Protein AF-A0A3D2NFH8-F1 (afdb_monomer)

Radius of gyration: 16.62 Å; Cα contacts (8 Å, |Δi|>4): 207; chains: 1; bounding box: 31×40×46 Å

Mean predicted aligned error: 6.27 Å

pLDDT: mean 88.48, std 12.0, range [37.88, 98.0]

Secondary structure (DSSP, 8-state):
-HHHHHHTTT---HHHHHHHHHHHHHHHHHHH-GGG--HHHHHHHHHHHHTT-EEEEE--STTTT--HHHHHHHHHHHHHHTTT---SEEEEEE--SSSEEEEEEEEEEGGG-TTSPEEEEEEEEEEPTT-TT-

Structure (mmCIF, N/CA/C/O backbone):
data_AF-A0A3D2NFH8-F1
#
_entry.id   AF-A0A3D2NFH8-F1
#
loop_
_atom_site.group_PDB
_atom_site.id
_atom_site.type_symbol
_atom_site.label_atom_id
_atom_site.label_alt_id
_atom_site.label_comp_id
_atom_site.label_asym_id
_atom_site.label_entity_id
_atom_site.label_seq_id
_atom_site.pdbx_PDB_ins_code
_atom_site.Cartn_x
_atom_site.Cartn_y
_atom_site.Cartn_z
_atom_site.occupancy
_atom_site.B_iso_or_equiv
_atom_site.auth_seq_id
_atom_site.auth_comp_id
_atom_site.auth_asym_id
_atom_site.auth_atom_id
_atom_site.pdbx_PDB_model_num
ATOM 1 N N . VAL A 1 1 ? -6.042 17.787 10.709 1.00 57.75 1 VAL A N 1
ATOM 2 C CA . VAL A 1 1 ? -5.844 16.724 11.723 1.00 57.75 1 VAL A CA 1
ATOM 3 C C . VAL A 1 1 ? -4.914 17.178 12.837 1.00 57.75 1 VAL A C 1
ATOM 5 O O . VAL A 1 1 ? -5.422 17.390 13.921 1.00 57.75 1 VAL A O 1
ATOM 8 N N . LEU A 1 2 ? -3.628 17.452 12.577 1.00 60.59 2 LEU A N 1
ATOM 9 C CA . LEU A 1 2 ? -2.696 17.982 13.594 1.00 60.59 2 LEU A CA 1
ATOM 10 C C . LEU A 1 2 ? -3.224 19.232 14.320 1.00 60.59 2 LEU A C 1
ATOM 12 O O . LEU A 1 2 ? -3.188 19.284 15.541 1.00 60.59 2 LEU A O 1
ATOM 16 N N . ILE A 1 3 ? -3.806 20.182 13.579 1.00 61.53 3 ILE A N 1
ATOM 17 C CA . ILE A 1 3 ? -4.446 21.380 14.153 1.00 61.53 3 ILE A CA 1
ATOM 18 C C . ILE A 1 3 ? -5.576 21.000 15.126 1.00 61.53 3 ILE A C 1
ATOM 20 O O . ILE A 1 3 ? -5.611 21.500 16.239 1.00 61.53 3 ILE A O 1
ATOM 24 N N . ARG A 1 4 ? -6.429 20.034 14.763 1.00 58.56 4 ARG A N 1
ATOM 25 C CA . ARG A 1 4 ? -7.553 19.574 15.594 1.00 58.56 4 ARG A CA 1
ATOM 26 C C . ARG A 1 4 ? -7.088 18.817 16.844 1.00 58.56 4 ARG A C 1
ATOM 28 O O . ARG A 1 4 ? -7.676 18.979 17.906 1.00 58.56 4 ARG A O 1
ATOM 35 N N . THR A 1 5 ? -6.031 18.009 16.738 1.00 59.06 5 THR A N 1
ATOM 36 C CA . THR A 1 5 ? -5.416 17.315 17.884 1.00 59.06 5 THR A CA 1
ATOM 37 C C . THR A 1 5 ? -4.843 18.310 18.891 1.00 59.06 5 THR A C 1
ATOM 39 O O . THR A 1 5 ? -5.007 18.116 20.090 1.00 59.06 5 THR A O 1
ATOM 42 N N . ILE A 1 6 ? -4.220 19.389 18.407 1.00 61.66 6 ILE A N 1
ATOM 43 C CA . ILE A 1 6 ? -3.689 20.473 19.244 1.00 61.66 6 ILE A CA 1
ATOM 44 C C . ILE A 1 6 ? -4.836 21.288 19.867 1.00 61.66 6 ILE A C 1
ATOM 46 O O . ILE A 1 6 ? -4.796 21.585 21.054 1.00 61.66 6 ILE A O 1
ATOM 50 N N . GLU A 1 7 ? -5.886 21.602 19.102 1.00 63.50 7 GLU A N 1
ATOM 51 C CA . GLU A 1 7 ? -7.063 22.351 19.578 1.00 63.50 7 GLU A CA 1
ATOM 52 C C . GLU A 1 7 ? -7.899 21.598 20.625 1.00 63.50 7 GLU A C 1
ATOM 54 O O . GLU A 1 7 ? -8.566 22.227 21.442 1.00 63.50 7 GLU A O 1
ATOM 59 N N . THR A 1 8 ? -7.885 20.263 20.601 1.00 67.75 8 THR A N 1
ATOM 60 C CA . THR A 1 8 ? -8.644 19.406 21.533 1.00 67.75 8 THR A CA 1
ATOM 61 C C . THR A 1 8 ? -7.806 18.879 22.695 1.00 67.75 8 THR A C 1
ATOM 63 O O . THR A 1 8 ? -8.312 18.087 23.488 1.00 67.75 8 THR A O 1
ATOM 66 N N . ASP A 1 9 ? -6.530 19.269 22.791 1.00 65.56 9 ASP A N 1
ATOM 67 C CA . ASP A 1 9 ? -5.570 18.721 23.761 1.00 65.56 9 ASP A CA 1
ATOM 68 C C . ASP A 1 9 ? -5.541 17.172 23.744 1.00 65.56 9 ASP A C 1
ATOM 70 O O . ASP A 1 9 ? -5.457 16.491 24.765 1.00 65.56 9 ASP A O 1
ATOM 74 N N . GLY A 1 10 ? -5.697 16.587 22.549 1.00 64.38 10 GLY A N 1
ATOM 75 C CA . GLY A 1 10 ? -5.747 15.137 22.335 1.00 64.38 10 GLY A CA 1
ATOM 76 C C . GLY A 1 10 ? -7.105 14.458 22.577 1.00 64.38 10 GLY A C 1
ATOM 77 O O . GLY A 1 10 ? -7.225 13.253 22.332 1.00 64.38 10 GLY A O 1
ATOM 78 N N . LEU A 1 11 ? -8.151 15.185 22.985 1.00 74.00 11 LEU A N 1
ATOM 79 C CA . LEU A 1 11 ? -9.512 14.655 23.166 1.00 74.00 11 LEU A CA 1
ATOM 80 C C . LEU A 1 11 ? -10.289 14.594 21.842 1.00 74.00 11 LEU A C 1
ATOM 82 O O . LEU A 1 11 ? -11.313 15.248 21.660 1.00 74.00 11 LEU A O 1
ATOM 86 N N . LEU A 1 12 ? -9.806 13.780 20.907 1.00 79.31 12 LEU A N 1
ATOM 87 C CA . LEU A 1 12 ? -10.515 13.508 19.657 1.00 79.31 12 LEU A CA 1
ATOM 88 C C . LEU A 1 12 ? -11.712 12.576 19.903 1.00 79.31 12 LEU A C 1
ATOM 90 O O . LEU A 1 12 ? -11.605 11.602 20.650 1.00 79.31 12 LEU A O 1
ATOM 94 N N . SER A 1 13 ? -12.842 12.822 19.243 1.00 86.56 13 SER A N 1
ATOM 95 C CA . SER A 1 13 ? -13.921 11.828 19.129 1.00 86.56 13 SER A CA 1
ATOM 96 C C . SER A 1 13 ? -13.456 10.591 18.345 1.00 86.56 13 SER A C 1
ATOM 98 O O . SER A 1 13 ? -12.448 10.636 17.643 1.00 86.56 13 SER A O 1
ATOM 100 N N . GLU A 1 14 ? -14.177 9.470 18.423 1.00 85.94 14 GLU A N 1
ATOM 101 C CA . GLU A 1 14 ? -13.843 8.267 17.637 1.00 85.94 14 GLU A CA 1
ATOM 102 C C . GLU A 1 14 ? -13.808 8.551 16.131 1.00 85.94 14 GLU A C 1
ATOM 104 O O . GLU A 1 14 ? -12.854 8.173 15.454 1.00 85.94 14 GLU A O 1
ATOM 109 N N . THR A 1 15 ? -14.775 9.322 15.628 1.00 87.19 15 THR A N 1
ATOM 110 C CA . THR A 1 15 ? -14.793 9.790 14.239 1.00 87.19 15 THR A CA 1
ATOM 111 C C . THR A 1 15 ? -13.551 10.611 13.904 1.00 87.19 15 THR A C 1
ATOM 113 O O . THR A 1 15 ? -12.931 10.398 12.866 1.00 87.19 15 THR A O 1
ATOM 116 N N . GLU A 1 16 ? -13.148 11.541 14.771 1.00 86.12 16 GLU A N 1
ATOM 117 C CA . GLU A 1 16 ? -11.953 12.358 14.537 1.00 86.12 16 GLU A CA 1
ATOM 118 C C . GLU A 1 16 ? -10.660 11.543 14.624 1.00 86.12 16 GLU A C 1
ATOM 120 O O . GLU A 1 16 ? -9.733 11.822 13.865 1.00 86.12 16 GLU A O 1
ATOM 125 N N . ARG A 1 17 ? -10.592 10.520 15.487 1.00 85.75 17 ARG A N 1
ATOM 126 C CA . ARG A 1 17 ? -9.463 9.577 15.530 1.00 85.75 17 ARG A CA 1
ATOM 127 C C . ARG A 1 17 ? -9.361 8.774 14.241 1.00 85.75 17 ARG A C 1
ATOM 129 O O . ARG A 1 17 ? -8.260 8.622 13.722 1.00 85.75 17 ARG A O 1
ATOM 136 N N . GLU A 1 18 ? -10.485 8.314 13.704 1.00 87.94 18 GLU A N 1
ATOM 137 C CA . GLU A 1 18 ? -10.501 7.583 12.438 1.00 87.94 18 GLU A CA 1
ATOM 138 C C . GLU A 1 18 ? -10.057 8.477 11.275 1.00 87.94 18 GLU A C 1
ATOM 140 O O . GLU A 1 18 ? -9.144 8.131 10.527 1.00 87.94 18 GLU A O 1
ATOM 145 N N . GLN A 1 19 ? -10.605 9.692 11.173 1.00 88.88 19 GLN A N 1
ATOM 146 C CA . GLN A 1 19 ? -10.154 10.660 10.167 1.00 88.88 19 GLN A CA 1
ATOM 147 C C . GLN A 1 19 ? -8.668 11.006 10.329 1.00 88.88 19 GLN A C 1
ATOM 149 O O . GLN A 1 19 ? -7.953 11.166 9.337 1.00 88.88 19 GLN A O 1
ATOM 154 N N . ALA A 1 20 ? -8.185 11.098 11.571 1.00 88.44 20 ALA A N 1
ATOM 155 C CA . ALA A 1 20 ? -6.779 11.334 11.854 1.00 88.44 20 ALA A CA 1
ATOM 156 C C . ALA A 1 20 ? -5.891 10.185 11.370 1.00 88.44 20 ALA A C 1
ATOM 158 O O . ALA A 1 20 ? -4.890 10.437 10.699 1.00 88.44 20 ALA A O 1
ATOM 159 N N . ARG A 1 21 ? -6.283 8.942 11.659 1.00 88.50 21 ARG A N 1
ATOM 160 C CA . ARG A 1 21 ? -5.584 7.724 11.242 1.00 88.50 21 ARG A CA 1
ATOM 161 C C . ARG A 1 21 ? -5.527 7.599 9.720 1.00 88.50 21 ARG A C 1
ATOM 163 O O . ARG A 1 21 ? -4.466 7.300 9.177 1.00 88.50 21 ARG A O 1
ATOM 170 N N . LEU A 1 22 ? -6.637 7.855 9.025 1.00 92.62 22 LEU A N 1
ATOM 171 C CA . LEU A 1 22 ? -6.680 7.824 7.560 1.00 92.62 22 LEU A CA 1
ATOM 172 C C . LEU A 1 22 ? -5.749 8.880 6.953 1.00 92.62 22 LEU A C 1
ATOM 174 O O . LEU A 1 22 ? -4.959 8.556 6.069 1.00 92.62 22 LEU A O 1
ATOM 178 N N . ALA A 1 23 ? -5.793 10.114 7.463 1.00 91.88 23 ALA A N 1
ATOM 179 C CA . ALA A 1 23 ? -4.931 11.194 6.989 1.00 91.88 23 ALA A CA 1
ATOM 180 C C . ALA A 1 23 ? -3.441 10.927 7.263 1.00 91.88 23 ALA A C 1
ATOM 182 O O . ALA A 1 23 ? -2.596 11.210 6.415 1.00 91.88 23 ALA A O 1
ATOM 183 N N . GLU A 1 24 ? -3.110 10.376 8.433 1.00 92.69 24 GLU A N 1
ATOM 184 C CA . GLU A 1 24 ? -1.745 9.966 8.759 1.00 92.69 24 GLU A CA 1
ATOM 185 C C . GLU A 1 24 ? -1.259 8.858 7.819 1.00 92.69 24 GLU A C 1
ATOM 187 O O . GLU A 1 24 ? -0.139 8.933 7.318 1.00 92.69 24 GLU A O 1
ATOM 192 N N . GLY A 1 25 ? -2.099 7.851 7.558 1.00 92.44 25 GLY A N 1
ATOM 193 C CA . GLY A 1 25 ? -1.797 6.771 6.622 1.00 92.44 25 GLY A CA 1
ATOM 194 C C . GLY A 1 25 ? -1.441 7.308 5.239 1.00 92.44 25 GLY A C 1
ATOM 195 O O . GLY A 1 25 ? -0.365 7.004 4.734 1.00 92.44 25 GLY A O 1
ATOM 196 N N . THR A 1 26 ? -2.286 8.182 4.683 1.00 93.38 26 THR A N 1
ATOM 197 C CA . THR A 1 26 ? -2.011 8.852 3.404 1.00 93.38 26 THR A CA 1
ATOM 198 C C . THR A 1 26 ? -0.689 9.620 3.440 1.00 93.38 26 THR A C 1
ATOM 200 O O . THR A 1 26 ? 0.127 9.470 2.538 1.00 93.38 26 THR A O 1
ATOM 203 N N . LEU A 1 27 ? -0.427 10.406 4.492 1.00 94.56 27 LEU A N 1
ATOM 204 C CA . LEU A 1 27 ? 0.824 11.163 4.610 1.00 94.56 27 LEU A CA 1
ATOM 205 C C . LEU A 1 27 ? 2.056 10.248 4.653 1.00 94.56 27 LEU A C 1
ATOM 207 O O . LEU A 1 27 ? 3.076 10.556 4.040 1.00 94.56 27 LEU A O 1
ATOM 211 N N . ARG A 1 28 ? 1.983 9.130 5.383 1.00 94.50 28 ARG A N 1
ATOM 212 C CA . ARG A 1 28 ? 3.084 8.162 5.460 1.00 94.50 28 ARG A CA 1
ATOM 213 C C . ARG A 1 28 ? 3.378 7.544 4.099 1.00 94.50 28 ARG A C 1
ATOM 215 O O . ARG A 1 28 ? 4.553 7.390 3.783 1.00 94.50 28 ARG A O 1
ATOM 222 N N . ASP A 1 29 ? 2.352 7.234 3.314 1.00 95.31 29 ASP A N 1
ATOM 223 C CA . ASP A 1 29 ? 2.534 6.684 1.971 1.00 95.31 29 ASP A CA 1
ATOM 224 C C . ASP A 1 29 ? 3.240 7.694 1.058 1.00 95.31 29 ASP A C 1
ATOM 226 O O . ASP A 1 29 ? 4.230 7.344 0.419 1.00 95.31 29 ASP A O 1
ATOM 230 N N . GLU A 1 30 ? 2.801 8.959 1.054 1.00 94.50 30 GLU A N 1
ATOM 231 C CA . GLU A 1 30 ? 3.430 10.026 0.253 1.00 94.50 30 GLU A CA 1
ATOM 232 C C . GLU A 1 30 ? 4.904 10.239 0.619 1.00 94.50 30 GLU A C 1
ATOM 234 O O . GLU A 1 30 ? 5.734 10.518 -0.243 1.00 94.50 30 GLU A O 1
ATOM 239 N N . LEU A 1 31 ? 5.247 10.095 1.901 1.00 93.56 31 LEU A N 1
ATOM 240 C CA . LEU A 1 31 ? 6.624 10.239 2.369 1.00 93.56 31 LEU A CA 1
ATOM 241 C C . LEU A 1 31 ? 7.495 9.017 2.059 1.00 93.56 31 LEU A C 1
ATOM 243 O O . LEU A 1 31 ? 8.703 9.170 1.893 1.00 93.56 31 LEU A O 1
ATOM 247 N N . ARG A 1 32 ? 6.916 7.810 2.054 1.00 92.94 32 ARG A N 1
ATOM 248 C CA . ARG A 1 32 ? 7.674 6.548 2.016 1.00 92.94 32 ARG A CA 1
ATOM 249 C C . ARG A 1 32 ? 7.670 5.836 0.677 1.00 92.94 32 ARG A C 1
ATOM 251 O O . ARG A 1 32 ? 8.526 4.984 0.485 1.00 92.94 32 ARG A O 1
ATOM 258 N N . GLY A 1 33 ? 6.730 6.133 -0.213 1.00 92.81 33 GLY A N 1
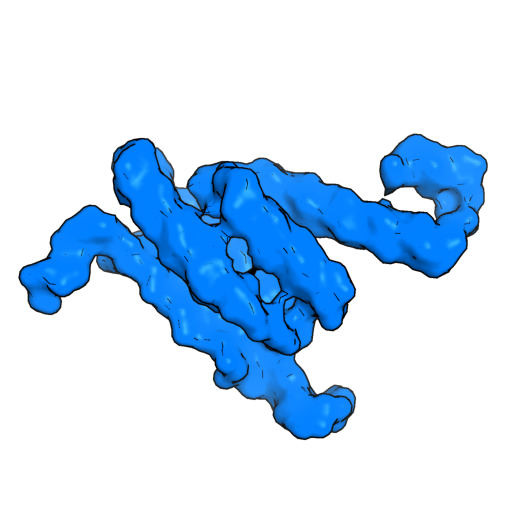ATOM 259 C CA . GLY A 1 33 ? 6.675 5.508 -1.531 1.00 92.81 33 GLY A CA 1
ATOM 260 C C . GLY A 1 33 ? 5.986 6.353 -2.592 1.00 92.81 33 GLY A C 1
ATOM 261 O O . GLY A 1 33 ? 5.121 5.829 -3.289 1.00 92.81 33 GLY A O 1
ATOM 262 N N . PRO A 1 34 ? 6.365 7.633 -2.771 1.00 93.25 34 PRO A N 1
ATOM 263 C CA . PRO A 1 34 ? 5.696 8.535 -3.709 1.00 93.25 34 PRO A CA 1
ATOM 264 C C . PRO A 1 34 ? 5.687 8.008 -5.151 1.00 93.25 34 PRO A C 1
ATOM 266 O O . PRO A 1 34 ? 4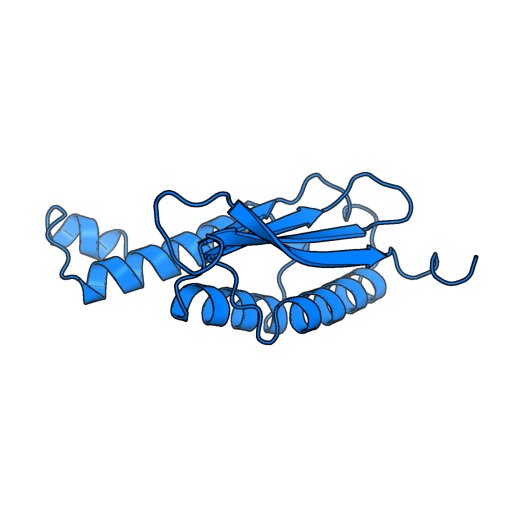.741 8.264 -5.895 1.00 93.25 34 PRO A O 1
ATOM 269 N N . ARG A 1 35 ? 6.699 7.226 -5.559 1.00 93.44 35 ARG A N 1
ATOM 270 C CA . ARG A 1 35 ? 6.768 6.639 -6.908 1.00 93.44 35 ARG A CA 1
ATOM 271 C C . ARG A 1 35 ? 5.660 5.614 -7.168 1.00 93.44 35 ARG A C 1
ATOM 273 O O . ARG A 1 35 ? 5.247 5.473 -8.317 1.00 93.44 35 ARG A O 1
ATOM 280 N N . LEU A 1 36 ? 5.132 4.963 -6.132 1.00 95.1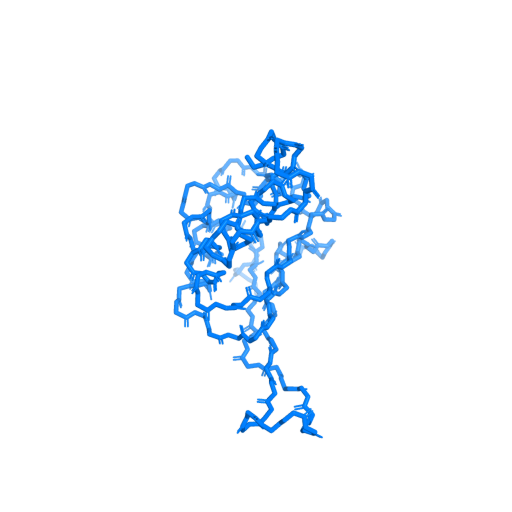2 36 LEU A N 1
ATOM 281 C CA . LEU A 1 36 ? 4.026 4.006 -6.230 1.00 95.12 36 LEU A CA 1
ATOM 282 C C . LEU A 1 36 ? 2.645 4.672 -6.304 1.00 95.12 36 LEU A C 1
ATOM 284 O O . LEU A 1 36 ? 1.656 3.980 -6.529 1.00 95.12 36 LEU A O 1
ATOM 288 N N . LEU A 1 37 ? 2.550 5.990 -6.101 1.00 95.88 37 LEU A N 1
ATOM 289 C CA . LEU A 1 37 ? 1.271 6.660 -5.880 1.00 95.88 37 LEU A CA 1
ATOM 290 C C . LEU A 1 37 ? 0.812 7.473 -7.092 1.00 95.88 37 LEU A C 1
ATOM 292 O O . LEU A 1 37 ? 1.275 8.589 -7.341 1.00 95.88 37 LEU A O 1
ATOM 296 N N . ASP A 1 38 ? -0.207 6.963 -7.775 1.00 96.31 38 ASP A N 1
ATOM 297 C CA . ASP A 1 38 ? -1.125 7.759 -8.589 1.00 96.31 38 ASP A CA 1
ATOM 298 C C . ASP A 1 38 ? -2.495 7.883 -7.898 1.00 96.31 38 ASP A C 1
ATOM 300 O O . ASP A 1 38 ? -2.688 7.444 -6.763 1.00 96.31 38 ASP A O 1
ATOM 304 N N . GLU A 1 39 ? -3.448 8.544 -8.550 1.00 97.06 39 GLU A N 1
ATOM 305 C CA . GLU A 1 39 ? -4.799 8.705 -8.000 1.00 97.06 39 GLU A CA 1
ATOM 306 C C . GLU A 1 39 ? -5.517 7.359 -7.797 1.00 97.06 39 GLU A C 1
ATOM 308 O O . GLU A 1 39 ? -6.237 7.178 -6.816 1.00 97.06 39 GLU A O 1
ATOM 313 N N . SER A 1 40 ? -5.281 6.386 -8.684 1.00 97.56 40 SER A N 1
ATOM 314 C CA . SER A 1 40 ? -5.909 5.064 -8.620 1.00 97.56 40 SER A CA 1
ATOM 315 C C . SER A 1 40 ? -5.414 4.277 -7.407 1.00 97.56 40 SER A C 1
ATOM 317 O O . SER A 1 40 ? -6.210 3.800 -6.596 1.00 97.56 40 SER A O 1
ATOM 319 N N . VAL A 1 41 ? -4.095 4.206 -7.221 1.00 97.81 41 VAL A N 1
ATOM 320 C CA . VAL A 1 41 ? -3.466 3.549 -6.075 1.00 97.81 41 VAL A CA 1
ATOM 321 C C . VAL A 1 41 ? -3.877 4.251 -4.783 1.00 97.81 41 VAL A C 1
ATOM 323 O O . VAL A 1 41 ? -4.315 3.578 -3.851 1.00 97.81 41 VAL A O 1
ATOM 326 N N . ARG A 1 42 ? -3.844 5.592 -4.723 1.00 97.31 42 ARG A N 1
ATOM 327 C CA . ARG A 1 42 ? -4.312 6.353 -3.547 1.00 97.31 42 ARG A CA 1
ATOM 328 C C . ARG A 1 42 ? -5.744 5.991 -3.166 1.00 97.31 42 ARG A C 1
ATOM 330 O O . ARG A 1 42 ? -6.009 5.721 -1.992 1.00 97.31 42 ARG A O 1
ATOM 337 N N . ALA A 1 43 ? -6.652 5.943 -4.141 1.00 96.69 43 ALA A N 1
ATOM 338 C CA . ALA A 1 43 ? -8.039 5.567 -3.906 1.00 96.69 43 ALA A CA 1
ATOM 339 C C . ALA A 1 43 ? -8.149 4.145 -3.334 1.00 96.69 43 ALA A C 1
ATOM 341 O O . ALA A 1 43 ? -8.840 3.944 -2.334 1.00 96.69 43 ALA A O 1
ATOM 342 N N . ARG A 1 44 ? -7.410 3.175 -3.890 1.00 97.50 44 ARG A N 1
ATOM 343 C CA . ARG A 1 44 ? -7.416 1.777 -3.420 1.00 97.50 44 ARG A CA 1
ATOM 344 C C . ARG A 1 44 ? -6.843 1.615 -2.015 1.00 97.50 44 ARG A C 1
ATOM 346 O O . ARG A 1 44 ? -7.446 0.930 -1.188 1.00 97.50 44 ARG A O 1
ATOM 353 N N . LEU A 1 45 ? -5.727 2.279 -1.709 1.00 96.88 45 LEU A N 1
ATOM 354 C CA . LEU A 1 45 ? -5.140 2.289 -0.363 1.00 96.88 45 LEU A CA 1
ATOM 355 C C . LEU A 1 45 ? -6.110 2.899 0.651 1.00 96.88 45 LEU A C 1
ATOM 357 O O . LEU A 1 45 ? -6.281 2.381 1.756 1.00 96.88 45 LEU A O 1
ATOM 361 N N . HIS A 1 46 ? -6.772 3.993 0.272 1.00 95.44 46 HIS A N 1
ATOM 362 C CA . HIS A 1 46 ? -7.765 4.637 1.117 1.00 95.44 46 HIS A CA 1
ATOM 363 C C . HIS A 1 46 ? -8.978 3.726 1.357 1.00 95.44 46 HIS A C 1
ATOM 365 O O . HIS A 1 46 ? -9.408 3.567 2.497 1.00 95.44 46 HIS A O 1
ATOM 371 N N . GLU A 1 47 ? -9.498 3.071 0.318 1.00 95.69 47 GLU A N 1
ATOM 372 C CA . GLU A 1 47 ? -10.580 2.089 0.425 1.00 95.69 47 GLU A CA 1
ATOM 373 C C . GLU A 1 47 ? -10.219 0.906 1.329 1.00 95.69 47 GLU A C 1
ATOM 375 O O . GLU A 1 47 ? -11.034 0.531 2.171 1.00 95.69 47 GLU A O 1
ATOM 380 N N . ALA A 1 48 ? -9.009 0.351 1.200 1.00 95.69 48 ALA A N 1
ATOM 381 C CA . ALA A 1 48 ? -8.523 -0.722 2.066 1.00 95.69 48 ALA A CA 1
ATOM 382 C C . ALA A 1 48 ? -8.477 -0.283 3.535 1.00 95.69 48 ALA A C 1
ATOM 384 O O . ALA A 1 48 ? -9.013 -0.966 4.406 1.00 95.69 48 ALA A O 1
ATOM 385 N N . ARG A 1 49 ? -7.942 0.912 3.820 1.00 94.56 49 ARG A N 1
ATOM 386 C CA . ARG A 1 49 ? -7.929 1.444 5.190 1.00 94.56 49 ARG A CA 1
ATOM 387 C C . ARG A 1 49 ? -9.328 1.680 5.748 1.00 94.56 49 ARG A C 1
ATOM 389 O O . ARG A 1 49 ? -9.559 1.354 6.906 1.00 94.56 49 ARG A O 1
ATOM 396 N N . ARG A 1 50 ? -10.279 2.166 4.938 1.00 93.38 50 ARG A N 1
ATOM 397 C CA . ARG A 1 50 ? -11.685 2.304 5.369 1.00 93.38 50 ARG A CA 1
ATOM 398 C C . ARG A 1 50 ? -12.347 0.963 5.696 1.00 93.38 50 ARG A C 1
ATOM 400 O O . ARG A 1 50 ? -13.308 0.950 6.458 1.00 93.38 50 ARG A O 1
ATOM 407 N N . ARG A 1 51 ? -11.871 -0.149 5.122 1.00 92.19 51 ARG A N 1
ATOM 408 C CA . ARG A 1 51 ? -12.308 -1.510 5.487 1.00 92.19 51 ARG A CA 1
ATOM 409 C C . ARG A 1 51 ? -11.666 -2.020 6.782 1.00 92.19 51 ARG A C 1
ATOM 411 O O . ARG A 1 51 ? -12.089 -3.052 7.282 1.00 92.19 51 ARG A O 1
ATOM 418 N N . GLY A 1 52 ? -10.688 -1.298 7.329 1.00 92.75 52 GLY A N 1
ATOM 419 C CA . GLY A 1 52 ? -9.981 -1.647 8.561 1.00 92.75 52 GLY A CA 1
ATOM 420 C C . GLY A 1 52 ? -8.546 -2.130 8.347 1.00 92.75 52 GLY A C 1
ATOM 421 O O . GLY A 1 52 ? -7.794 -2.205 9.320 1.00 92.75 52 GLY A O 1
ATOM 422 N N . SER A 1 53 ? -8.126 -2.382 7.101 1.00 95.00 53 SER A N 1
ATOM 423 C CA . SER A 1 53 ? -6.787 -2.897 6.806 1.00 95.00 53 SER A CA 1
ATOM 424 C C . SER A 1 53 ? -5.688 -1.933 7.263 1.00 95.00 53 SER A C 1
ATOM 426 O O . SER A 1 53 ? -5.721 -0.724 7.003 1.00 95.00 53 SER A O 1
ATOM 428 N N . ILE A 1 54 ? -4.653 -2.471 7.906 1.00 94.69 54 ILE A N 1
ATOM 429 C CA . ILE A 1 54 ? -3.417 -1.747 8.206 1.00 94.69 54 ILE A CA 1
ATOM 430 C C . ILE A 1 54 ? -2.509 -1.837 6.984 1.00 94.69 54 ILE A C 1
ATOM 432 O O . ILE A 1 54 ? -1.912 -2.877 6.719 1.00 94.69 54 ILE A O 1
ATOM 436 N N . VAL A 1 55 ? -2.376 -0.733 6.253 1.00 96.75 55 VAL A N 1
ATOM 437 C CA . VAL A 1 55 ? -1.577 -0.693 5.023 1.00 96.75 55 VAL A CA 1
ATOM 438 C C . VAL A 1 55 ? -0.226 -0.029 5.261 1.00 96.75 55 VAL A C 1
ATOM 440 O O . VAL A 1 55 ? -0.161 1.077 5.807 1.00 96.75 55 VAL A O 1
ATOM 443 N N . THR A 1 56 ? 0.837 -0.701 4.825 1.00 96.00 56 THR A N 1
ATOM 444 C CA . THR A 1 56 ? 2.229 -0.258 4.917 1.00 96.00 56 THR A CA 1
ATOM 445 C C . THR A 1 56 ? 2.856 -0.216 3.526 1.00 96.00 56 THR A C 1
ATOM 447 O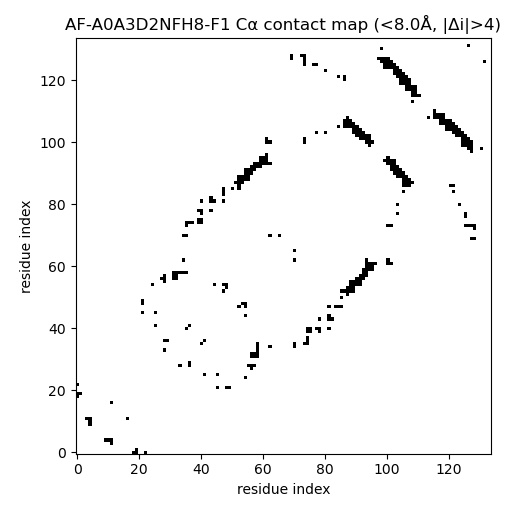 O . THR A 1 56 ? 2.964 -1.252 2.877 1.00 96.00 56 THR A O 1
ATOM 450 N N . VAL A 1 57 ? 3.300 0.969 3.098 1.00 96.50 57 VAL A N 1
ATOM 451 C CA . VAL A 1 57 ? 4.004 1.187 1.825 1.00 96.50 57 VAL A CA 1
ATOM 452 C C . VAL A 1 57 ? 5.471 1.511 2.101 1.00 96.50 57 VAL A C 1
ATOM 454 O O . VAL A 1 57 ? 5.773 2.389 2.916 1.00 96.50 57 VAL A O 1
ATOM 457 N N . LEU A 1 58 ? 6.382 0.788 1.451 1.00 94.12 58 LEU A N 1
ATOM 458 C CA . LEU A 1 58 ? 7.816 1.067 1.467 1.00 94.12 58 LEU A CA 1
ATOM 459 C C . LEU A 1 58 ? 8.355 1.109 0.042 1.00 94.12 58 LEU A C 1
ATOM 461 O O . LEU A 1 58 ? 8.182 0.163 -0.722 1.00 94.12 58 LEU A O 1
ATOM 465 N N . ASP A 1 59 ? 9.068 2.181 -0.271 1.00 91.62 59 ASP A N 1
ATOM 466 C CA . ASP A 1 59 ? 9.945 2.237 -1.426 1.00 91.62 59 ASP A CA 1
ATOM 467 C C . ASP A 1 59 ? 11.398 2.052 -0.971 1.00 91.62 59 ASP A C 1
ATOM 469 O O . ASP A 1 59 ? 11.951 2.871 -0.238 1.00 91.62 59 ASP A O 1
ATOM 473 N N . GLU A 1 60 ? 11.989 0.929 -1.365 1.00 85.12 60 GLU A N 1
ATOM 474 C CA . GLU A 1 60 ? 13.379 0.545 -1.121 1.00 85.12 60 GLU A CA 1
ATOM 475 C C . GLU A 1 60 ? 14.271 0.834 -2.352 1.00 85.12 60 GLU A C 1
ATOM 477 O O . GLU A 1 60 ? 15.369 0.293 -2.457 1.00 85.12 60 GLU A O 1
ATOM 482 N N . GLY A 1 61 ? 13.820 1.701 -3.272 1.00 82.69 61 GLY A N 1
ATOM 483 C CA . GLY A 1 61 ? 14.593 2.177 -4.431 1.00 82.69 61 GLY A CA 1
ATOM 484 C C . GLY A 1 61 ? 14.435 1.331 -5.698 1.00 82.69 61 GLY A C 1
ATOM 485 O O . GLY A 1 61 ? 15.000 1.664 -6.737 1.00 82.69 61 GLY A O 1
ATOM 486 N N . GLY A 1 62 ? 13.621 0.270 -5.658 1.00 82.81 62 GLY A N 1
ATOM 487 C CA . GLY A 1 62 ? 13.409 -0.648 -6.788 1.00 82.81 62 GLY A CA 1
ATOM 488 C C . GLY A 1 62 ? 12.818 -0.007 -8.050 1.00 82.81 62 GLY A C 1
ATOM 489 O O . GLY A 1 62 ? 12.792 -0.619 -9.109 1.00 82.81 62 GLY A O 1
ATOM 490 N N . LEU A 1 63 ? 12.338 1.235 -7.963 1.00 89.19 63 LEU A N 1
ATOM 491 C CA . LEU A 1 63 ? 11.703 1.939 -9.074 1.00 89.19 63 LEU A CA 1
ATOM 492 C C . LEU A 1 63 ? 12.519 3.114 -9.608 1.00 89.19 63 LEU A C 1
ATOM 494 O O . LEU A 1 63 ? 12.002 3.836 -10.463 1.00 89.19 63 LEU A O 1
ATOM 498 N N . ASP A 1 64 ? 13.744 3.341 -9.124 1.00 87.19 64 ASP A N 1
ATOM 499 C CA . ASP A 1 64 ? 14.486 4.577 -9.394 1.00 87.19 64 ASP A CA 1
ATOM 500 C C . ASP A 1 64 ? 14.749 4.827 -10.885 1.00 87.19 64 ASP A C 1
ATOM 502 O O . ASP A 1 64 ? 14.525 5.947 -11.363 1.00 87.19 64 ASP A O 1
ATOM 506 N N . ASP A 1 65 ? 15.068 3.763 -11.621 1.00 86.75 65 ASP A N 1
ATOM 507 C CA . ASP A 1 65 ? 15.349 3.783 -13.061 1.00 86.75 65 ASP A CA 1
ATOM 508 C C . ASP A 1 65 ? 14.120 3.472 -13.940 1.00 86.75 65 ASP A C 1
ATOM 510 O O . ASP A 1 65 ? 14.215 3.444 -15.170 1.00 86.75 65 ASP A O 1
ATOM 514 N N . ALA A 1 66 ? 12.946 3.244 -13.339 1.00 89.50 66 ALA A N 1
ATOM 515 C CA . ALA A 1 66 ? 11.731 2.939 -14.090 1.00 89.50 66 ALA A CA 1
ATOM 516 C C . ALA A 1 66 ? 11.264 4.150 -14.919 1.00 89.50 66 ALA A C 1
ATOM 518 O O . ALA A 1 66 ? 11.162 5.274 -14.416 1.00 89.50 66 ALA A O 1
ATOM 519 N N . SER A 1 67 ? 10.938 3.906 -16.192 1.00 93.00 67 SER A N 1
ATOM 520 C CA . SER A 1 67 ? 10.357 4.909 -17.091 1.00 93.00 67 SER A CA 1
ATOM 521 C C . SER A 1 67 ? 8.925 5.278 -16.680 1.00 93.00 67 SER A C 1
ATOM 523 O O . SER A 1 67 ? 8.286 4.563 -15.911 1.00 93.00 67 SER A O 1
ATOM 525 N N . GLY A 1 68 ? 8.394 6.389 -17.207 1.00 93.38 68 GLY A N 1
ATOM 526 C CA . GLY A 1 68 ? 7.010 6.810 -16.940 1.00 93.38 68 GLY A CA 1
ATOM 527 C C . GLY A 1 68 ? 5.987 5.729 -17.301 1.00 93.38 68 GLY A C 1
ATOM 528 O O . GLY A 1 68 ? 5.201 5.330 -16.449 1.00 93.38 68 GLY A O 1
ATOM 529 N N . ASP A 1 69 ? 6.084 5.175 -18.512 1.00 94.38 69 ASP A N 1
ATOM 530 C CA . ASP A 1 69 ? 5.198 4.099 -18.976 1.00 94.38 69 ASP A CA 1
ATOM 531 C C . ASP A 1 69 ? 5.319 2.836 -18.106 1.00 94.38 69 ASP A C 1
ATOM 533 O O . ASP A 1 69 ? 4.323 2.167 -17.825 1.00 94.38 69 ASP A O 1
ATOM 537 N N . ALA A 1 70 ? 6.535 2.518 -17.644 1.00 93.94 70 ALA A N 1
ATOM 538 C CA . ALA A 1 70 ? 6.760 1.386 -16.753 1.00 93.94 70 ALA A CA 1
ATOM 539 C C . ALA A 1 70 ? 6.121 1.605 -15.376 1.00 93.94 70 ALA A C 1
ATOM 541 O O . ALA A 1 70 ? 5.458 0.711 -14.852 1.00 93.94 70 ALA A O 1
ATOM 542 N N . LEU A 1 71 ? 6.287 2.802 -14.805 1.00 95.25 71 LEU A N 1
ATOM 543 C CA . LEU A 1 71 ? 5.651 3.183 -13.545 1.00 95.25 71 LEU A CA 1
ATOM 544 C C . LEU A 1 71 ? 4.128 3.128 -13.654 1.00 95.25 71 LEU A C 1
ATOM 546 O O . LEU A 1 71 ? 3.479 2.632 -12.738 1.00 95.25 71 LEU A O 1
ATOM 550 N N . ASP A 1 72 ? 3.559 3.593 -14.761 1.00 96.50 72 ASP A N 1
ATOM 551 C CA . ASP A 1 72 ? 2.113 3.573 -14.972 1.00 96.50 72 ASP A CA 1
ATOM 552 C C . ASP A 1 72 ? 1.576 2.139 -15.094 1.00 96.50 72 ASP A C 1
ATOM 554 O O . ASP A 1 72 ? 0.544 1.821 -14.502 1.00 96.50 72 ASP A O 1
ATOM 558 N N . ALA A 1 73 ? 2.305 1.237 -15.762 1.00 96.38 73 ALA A N 1
ATOM 559 C CA . ALA A 1 73 ? 1.962 -0.186 -15.801 1.00 96.38 73 ALA A CA 1
ATOM 560 C C . ALA A 1 73 ? 2.011 -0.834 -14.405 1.00 96.38 73 ALA A C 1
ATOM 562 O O . ALA A 1 73 ? 1.068 -1.525 -14.011 1.00 96.38 73 ALA A O 1
ATOM 563 N N . ILE A 1 74 ? 3.069 -0.559 -13.635 1.00 96.50 74 ILE A N 1
ATOM 564 C CA . ILE A 1 74 ? 3.239 -1.062 -12.264 1.00 96.50 74 ILE A CA 1
ATOM 565 C C . ILE A 1 74 ? 2.117 -0.549 -11.354 1.00 96.50 74 ILE A C 1
ATOM 567 O O . ILE A 1 74 ? 1.522 -1.323 -10.607 1.00 96.50 74 ILE A O 1
ATOM 571 N N . ARG A 1 75 ? 1.779 0.743 -11.427 1.00 97.69 75 ARG A N 1
ATOM 572 C CA . ARG A 1 75 ? 0.693 1.350 -10.638 1.00 97.69 75 ARG A CA 1
ATOM 573 C C . ARG A 1 75 ? -0.671 0.790 -11.017 1.00 97.69 75 ARG A C 1
ATOM 575 O O . ARG A 1 75 ? -1.485 0.527 -10.134 1.00 97.69 75 ARG A O 1
ATOM 582 N N . ALA A 1 76 ? -0.917 0.572 -12.307 1.00 97.81 76 ALA A N 1
ATOM 583 C CA . ALA A 1 76 ? -2.155 -0.036 -12.775 1.00 97.81 76 ALA A CA 1
ATOM 584 C C . ALA A 1 76 ? -2.317 -1.468 -12.247 1.00 97.81 76 ALA A C 1
ATOM 586 O O . ALA A 1 76 ? -3.421 -1.846 -11.848 1.00 97.81 76 ALA A O 1
ATOM 587 N N . ASP A 1 77 ? -1.238 -2.256 -12.214 1.00 97.62 77 ASP A N 1
ATOM 588 C CA . ASP A 1 77 ? -1.276 -3.595 -11.627 1.00 97.62 77 ASP A CA 1
ATOM 589 C C . ASP A 1 77 ? -1.408 -3.563 -10.103 1.00 97.62 77 ASP A C 1
ATOM 591 O O . ASP A 1 77 ? -2.245 -4.264 -9.539 1.00 97.62 77 ASP A O 1
ATOM 595 N N . LEU A 1 78 ? -0.709 -2.648 -9.434 1.00 97.56 78 LEU A N 1
ATOM 596 C CA . LEU A 1 78 ? -0.848 -2.447 -7.996 1.00 97.56 78 LEU A CA 1
ATOM 597 C C . LEU A 1 78 ? -2.286 -2.084 -7.606 1.00 97.56 78 LEU A C 1
ATOM 599 O O . LEU A 1 78 ? -2.846 -2.654 -6.671 1.00 97.56 78 LEU A O 1
ATOM 603 N N . ALA A 1 79 ? -2.915 -1.163 -8.335 1.00 97.94 79 ALA A N 1
ATOM 604 C CA . ALA A 1 79 ? -4.299 -0.776 -8.091 1.00 97.94 79 ALA A CA 1
ATOM 605 C C . ALA A 1 79 ? -5.280 -1.945 -8.285 1.00 97.94 79 ALA A C 1
ATOM 607 O O . ALA A 1 79 ? -6.294 -2.004 -7.586 1.00 97.94 79 ALA A O 1
ATOM 608 N N . ARG A 1 80 ? -4.979 -2.867 -9.207 1.00 96.81 80 ARG A N 1
ATOM 609 C CA . ARG A 1 80 ? -5.754 -4.091 -9.437 1.00 96.81 80 ARG A CA 1
ATOM 610 C C . ARG A 1 80 ? -5.537 -5.112 -8.324 1.00 96.81 80 ARG A C 1
ATOM 612 O O . ARG A 1 80 ? -6.507 -5.662 -7.824 1.00 96.81 80 ARG A O 1
ATOM 619 N N . ALA A 1 81 ? -4.299 -5.318 -7.883 1.00 96.19 81 ALA A N 1
ATOM 620 C CA . ALA A 1 81 ? -3.980 -6.218 -6.774 1.00 96.19 81 ALA A CA 1
ATOM 621 C C . ALA A 1 81 ? -4.637 -5.778 -5.451 1.00 96.19 81 ALA A C 1
ATOM 623 O O . ALA A 1 81 ? -4.996 -6.604 -4.616 1.00 96.19 81 ALA A O 1
ATOM 624 N N . LEU A 1 82 ? -4.821 -4.467 -5.262 1.00 95.94 82 LEU A N 1
ATOM 625 C CA . LEU A 1 82 ? -5.517 -3.896 -4.106 1.00 95.94 82 LEU A CA 1
ATOM 626 C C . LEU A 1 82 ? -7.048 -3.880 -4.251 1.00 95.94 82 LEU A C 1
ATOM 628 O O . LEU A 1 82 ? -7.760 -3.602 -3.277 1.00 95.94 82 LEU A O 1
ATOM 632 N N . GLU A 1 83 ? -7.576 -4.136 -5.448 1.00 94.50 83 GLU A N 1
ATOM 633 C CA . GLU A 1 83 ? -9.012 -4.164 -5.694 1.00 94.50 83 GLU A CA 1
ATOM 634 C C . GLU A 1 83 ? -9.642 -5.344 -4.945 1.00 94.50 83 GLU A C 1
ATOM 636 O O . GLU A 1 83 ? -9.325 -6.505 -5.176 1.00 94.50 83 GLU A O 1
ATOM 641 N N . GLY A 1 84 ? -10.523 -5.045 -3.988 1.00 83.06 84 GLY A N 1
ATOM 642 C CA . GLY A 1 84 ? -11.174 -6.074 -3.172 1.00 83.06 84 GLY A CA 1
ATOM 643 C C . GLY A 1 84 ? -10.285 -6.739 -2.113 1.00 83.06 84 GLY A C 1
ATOM 644 O O . GLY A 1 84 ? -10.794 -7.580 -1.377 1.00 83.06 84 GLY A O 1
ATOM 645 N N . ALA A 1 85 ? -9.014 -6.342 -1.968 1.00 89.94 85 ALA A N 1
ATOM 646 C CA . ALA A 1 85 ? -8.138 -6.860 -0.916 1.00 89.94 85 ALA A CA 1
ATOM 647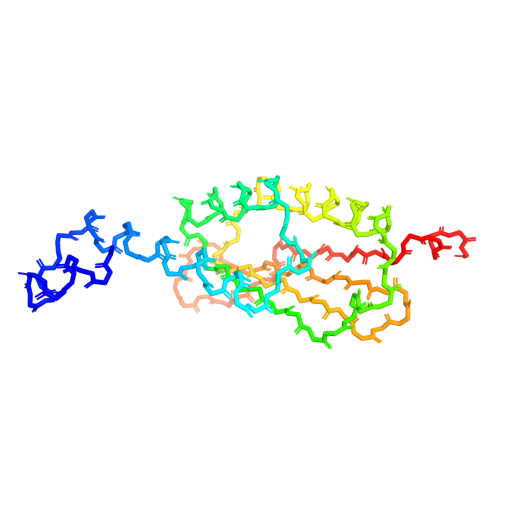 C C . ALA A 1 85 ? -8.749 -6.610 0.476 1.00 89.94 85 ALA A C 1
ATOM 649 O O . ALA A 1 85 ? -9.102 -5.472 0.819 1.00 89.94 85 ALA A O 1
ATOM 650 N N . ALA A 1 86 ? -8.895 -7.676 1.263 1.00 88.62 86 ALA A N 1
ATOM 651 C CA . ALA A 1 86 ? -9.599 -7.666 2.547 1.00 88.62 86 ALA A CA 1
ATOM 652 C C . ALA A 1 86 ? -8.712 -8.069 3.734 1.00 88.62 86 ALA A C 1
ATOM 654 O O . ALA A 1 86 ? -9.232 -8.279 4.824 1.00 88.62 86 ALA A O 1
ATOM 655 N N . SER A 1 87 ? -7.396 -8.155 3.530 1.00 95.19 87 SER A N 1
ATOM 656 C CA . SER A 1 87 ? -6.469 -8.601 4.564 1.00 95.19 87 SER A CA 1
ATOM 657 C C . SER A 1 87 ? -6.414 -7.641 5.756 1.00 95.19 87 SER A C 1
ATOM 659 O O . SER A 1 87 ? -6.484 -6.418 5.572 1.00 95.19 87 SER A O 1
ATOM 661 N N . ASP A 1 88 ? -6.201 -8.164 6.965 1.00 95.06 88 ASP A N 1
ATOM 662 C CA . ASP A 1 88 ? -6.037 -7.346 8.178 1.00 95.06 88 ASP A CA 1
ATOM 663 C C . ASP A 1 88 ? -4.834 -6.401 8.053 1.00 95.06 88 ASP A C 1
ATOM 665 O O . ASP A 1 88 ? -4.871 -5.239 8.478 1.00 95.06 88 ASP A O 1
ATOM 669 N N . ARG A 1 89 ? -3.751 -6.886 7.437 1.00 96.12 89 ARG A N 1
ATOM 670 C CA . ARG A 1 89 ? -2.547 -6.108 7.131 1.00 96.12 89 ARG A CA 1
ATOM 671 C C . ARG A 1 89 ? -2.144 -6.295 5.683 1.00 96.12 89 ARG A C 1
ATOM 673 O O . ARG A 1 89 ? -2.134 -7.414 5.192 1.00 96.12 89 ARG A O 1
ATOM 680 N N . ILE A 1 90 ? -1.758 -5.207 5.025 1.00 97.88 90 ILE A N 1
ATOM 681 C CA . ILE A 1 90 ? -1.265 -5.211 3.646 1.00 97.88 90 ILE A CA 1
ATOM 682 C C . ILE A 1 90 ? 0.104 -4.534 3.621 1.00 97.88 90 ILE A C 1
ATOM 684 O O . ILE A 1 90 ? 0.258 -3.390 4.057 1.00 97.88 90 ILE A O 1
ATOM 688 N N . TYR A 1 91 ? 1.094 -5.240 3.093 1.00 97.12 91 TYR A N 1
ATOM 689 C CA . TYR A 1 91 ? 2.461 -4.777 2.907 1.00 97.12 91 TYR A CA 1
ATOM 690 C C . TYR A 1 91 ? 2.729 -4.612 1.418 1.00 97.12 91 TYR A C 1
ATOM 692 O O . TYR A 1 91 ? 2.575 -5.560 0.655 1.00 97.12 91 TYR A O 1
ATOM 700 N N . ILE A 1 92 ? 3.142 -3.414 1.021 1.00 97.56 92 ILE A N 1
ATOM 701 C CA . ILE A 1 92 ? 3.500 -3.072 -0.354 1.00 97.56 92 ILE A CA 1
ATOM 702 C C . ILE A 1 92 ? 4.940 -2.598 -0.321 1.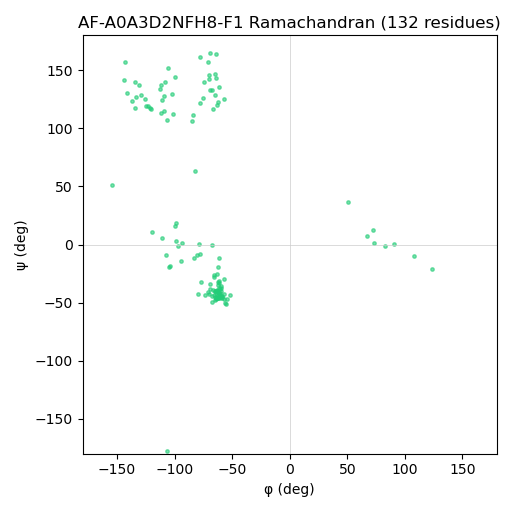00 97.56 92 ILE A C 1
ATOM 704 O O . ILE A 1 92 ? 5.251 -1.621 0.366 1.00 97.56 92 ILE A O 1
ATOM 708 N N . ARG A 1 93 ? 5.828 -3.310 -1.010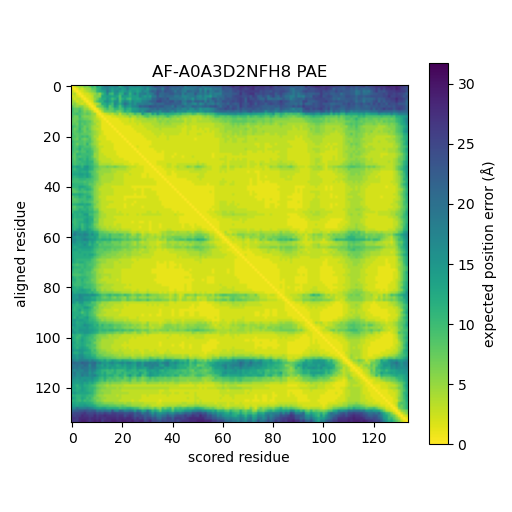 1.00 96.12 93 ARG A N 1
ATOM 709 C CA . ARG A 1 93 ? 7.262 -3.012 -0.981 1.00 96.12 93 ARG A CA 1
ATOM 710 C C . ARG A 1 93 ? 7.812 -3.027 -2.391 1.00 96.12 93 ARG A C 1
ATOM 712 O O . ARG A 1 93 ? 7.612 -4.018 -3.095 1.00 96.12 93 ARG A O 1
ATOM 719 N N . THR A 1 94 ? 8.495 -1.957 -2.793 1.00 95.00 94 THR A N 1
ATOM 720 C CA . THR A 1 94 ? 9.335 -2.043 -3.992 1.00 95.00 94 THR A CA 1
ATOM 721 C C . THR A 1 94 ? 10.449 -3.044 -3.725 1.00 95.00 94 THR A C 1
ATOM 723 O O . THR A 1 94 ? 10.908 -3.191 -2.591 1.00 95.00 94 THR A O 1
ATOM 726 N N . SER A 1 95 ? 10.813 -3.801 -4.748 1.00 90.94 95 SER A N 1
ATOM 727 C CA . SER A 1 95 ? 11.793 -4.870 -4.631 1.00 90.94 95 SER A CA 1
ATOM 728 C C . SER A 1 95 ? 13.095 -4.453 -5.323 1.00 90.94 95 SER A C 1
ATOM 730 O O . SER A 1 95 ? 13.047 -3.851 -6.391 1.00 90.94 95 SER A O 1
ATOM 732 N N . PRO A 1 96 ? 14.268 -4.769 -4.745 1.00 85.12 96 PRO A N 1
ATOM 733 C CA . PRO A 1 96 ? 15.557 -4.566 -5.403 1.00 85.12 96 PRO A CA 1
ATOM 734 C C . PRO A 1 96 ? 15.878 -5.662 -6.439 1.00 85.12 96 PRO A C 1
ATOM 736 O O . PRO A 1 96 ? 16.974 -5.672 -6.996 1.00 85.12 96 PRO A O 1
ATOM 739 N N . HIS A 1 97 ? 14.982 -6.635 -6.637 1.00 87.06 97 HIS A N 1
ATOM 740 C CA . HIS A 1 97 ? 15.151 -7.723 -7.597 1.00 87.06 97 HIS A CA 1
ATOM 741 C C . HIS A 1 97 ? 15.048 -7.210 -9.036 1.00 87.06 97 HIS A C 1
ATOM 743 O O . HIS A 1 97 ? 14.191 -6.389 -9.336 1.00 87.06 97 HIS A O 1
ATOM 749 N N . GLU A 1 98 ? 15.866 -7.751 -9.940 1.00 83.62 98 GLU A N 1
ATOM 750 C CA . GLU A 1 98 ? 15.942 -7.288 -11.335 1.00 83.62 98 GLU A CA 1
ATOM 751 C C . GLU A 1 98 ? 14.624 -7.428 -12.106 1.00 83.62 98 GLU A C 1
ATOM 753 O O . GLU A 1 98 ? 14.308 -6.576 -12.930 1.00 83.62 98 GLU A O 1
ATOM 758 N N . SER A 1 99 ? 13.843 -8.464 -11.791 1.00 88.19 99 SER A N 1
ATOM 759 C CA . SER A 1 99 ? 12.589 -8.764 -12.486 1.00 88.19 99 SER A CA 1
ATOM 760 C C . SER A 1 99 ? 11.321 -8.402 -11.728 1.00 88.19 99 SER A C 1
ATOM 762 O O . SER A 1 99 ? 10.270 -8.281 -12.349 1.00 88.19 99 SER A O 1
ATOM 764 N N . ILE A 1 100 ? 11.391 -8.209 -10.406 1.00 93.31 100 ILE A N 1
ATOM 765 C CA . ILE A 1 100 ? 10.215 -7.942 -9.568 1.00 93.31 100 ILE A CA 1
ATOM 766 C C . ILE A 1 100 ? 10.299 -6.513 -9.065 1.00 93.31 100 ILE A C 1
ATOM 768 O O . ILE A 1 100 ? 11.142 -6.194 -8.229 1.00 93.31 100 ILE A O 1
ATOM 772 N N . ALA A 1 101 ? 9.374 -5.684 -9.531 1.00 94.81 101 ALA A N 1
ATOM 773 C CA . ALA A 1 101 ? 9.299 -4.276 -9.192 1.00 94.81 101 ALA A CA 1
ATOM 774 C C . ALA A 1 101 ? 8.642 -4.050 -7.826 1.00 94.81 101 ALA A C 1
ATOM 776 O O . ALA A 1 101 ? 9.097 -3.218 -7.038 1.00 94.81 101 ALA A O 1
ATOM 777 N N . VAL A 1 102 ? 7.557 -4.776 -7.531 1.00 96.69 102 VAL A N 1
ATOM 778 C CA . VAL A 1 102 ? 6.765 -4.597 -6.304 1.00 96.69 102 VAL A CA 1
ATOM 779 C C . VAL A 1 102 ? 6.247 -5.937 -5.803 1.00 96.69 102 VAL A C 1
ATOM 781 O O . VAL A 1 102 ? 5.804 -6.775 -6.581 1.00 96.69 102 VAL A O 1
ATOM 784 N N . THR A 1 103 ? 6.243 -6.109 -4.487 1.00 96.56 103 THR A N 1
ATOM 785 C CA . THR A 1 103 ? 5.553 -7.211 -3.811 1.00 96.56 103 THR A CA 1
ATOM 786 C C . THR A 1 103 ? 4.384 -6.667 -3.003 1.00 96.56 103 THR A C 1
ATOM 788 O O . THR A 1 103 ? 4.501 -5.638 -2.328 1.00 96.56 103 THR A O 1
ATOM 791 N N . VAL A 1 104 ? 3.249 -7.357 -3.078 1.00 97.62 104 VAL A N 1
ATOM 792 C CA . VAL A 1 104 ? 2.044 -7.085 -2.298 1.00 97.62 104 VAL A CA 1
ATOM 793 C C . VAL A 1 104 ? 1.724 -8.330 -1.489 1.00 97.62 104 VAL A C 1
ATOM 795 O O . VAL A 1 104 ? 1.438 -9.392 -2.040 1.00 97.62 104 VAL A O 1
ATOM 798 N N . VAL A 1 105 ? 1.780 -8.194 -0.168 1.00 98.00 105 VAL A N 1
ATOM 799 C CA . VAL A 1 105 ? 1.524 -9.290 0.766 1.00 98.00 105 VAL A CA 1
ATOM 800 C C . VAL A 1 105 ? 0.438 -8.871 1.738 1.00 98.00 105 VAL A C 1
ATOM 802 O O . VAL A 1 105 ? 0.615 -7.918 2.496 1.00 98.00 105 VAL A O 1
ATOM 805 N N . GLY A 1 106 ? -0.673 -9.594 1.736 1.00 97.25 106 GLY A N 1
ATOM 806 C CA . GLY A 1 106 ? -1.711 -9.484 2.748 1.00 97.25 106 GLY A CA 1
ATOM 807 C C . GLY A 1 106 ? -1.596 -10.589 3.786 1.00 97.25 106 GLY A C 1
ATOM 808 O O . GLY A 1 106 ? -1.181 -11.710 3.481 1.00 97.25 106 GLY A O 1
ATOM 809 N N . ARG A 1 107 ? -1.908 -10.242 5.032 1.00 96.31 107 ARG A N 1
ATOM 810 C CA . ARG A 1 107 ? -1.965 -11.174 6.154 1.00 96.31 107 ARG A CA 1
ATOM 811 C C . ARG A 1 107 ? -3.212 -10.941 6.978 1.00 96.31 107 ARG A C 1
ATOM 813 O O . ARG A 1 107 ? -3.533 -9.784 7.260 1.00 96.31 107 ARG A O 1
ATOM 820 N N . SER A 1 108 ? -3.819 -12.036 7.411 1.00 94.31 108 SER A N 1
ATOM 821 C CA . SER A 1 108 ? -4.992 -12.038 8.283 1.00 94.31 108 SER A CA 1
ATOM 822 C C . SER A 1 108 ? -4.922 -13.183 9.277 1.00 94.31 108 SER A C 1
ATOM 824 O O . SER A 1 108 ? -4.242 -14.181 9.035 1.00 94.31 108 SER A O 1
ATOM 826 N N . LEU A 1 109 ? -5.633 -13.041 10.391 1.00 90.25 109 LEU A N 1
ATOM 827 C CA . LEU A 1 109 ? -5.808 -14.132 11.347 1.00 90.25 109 LEU A CA 1
ATOM 828 C C . LEU A 1 109 ? -6.684 -15.233 10.746 1.00 90.25 109 LEU A C 1
ATOM 830 O O . LEU A 1 109 ? -7.752 -14.960 10.186 1.00 90.25 109 LEU A O 1
ATOM 834 N N . GLU A 1 110 ? -6.260 -16.489 10.878 1.00 82.50 110 GLU A N 1
ATOM 835 C CA . GLU A 1 110 ? -7.059 -17.616 10.404 1.00 82.50 110 GLU A CA 1
ATOM 836 C C . GLU A 1 110 ? -8.400 -17.685 11.161 1.00 82.50 110 GLU A C 1
ATOM 838 O O . GLU A 1 110 ? -8.455 -17.730 12.388 1.00 82.50 110 GLU A O 1
ATOM 843 N N . GLY A 1 111 ? -9.519 -17.640 10.430 1.00 78.31 111 GLY A N 1
ATOM 844 C CA . GLY A 1 111 ? -10.862 -17.756 11.014 1.00 78.31 111 GLY A CA 1
ATOM 845 C C . GLY A 1 111 ? -11.309 -16.596 11.919 1.00 78.31 111 GLY A C 1
ATOM 846 O O . GLY A 1 111 ? -12.377 -16.698 12.522 1.00 78.31 111 GLY A O 1
ATOM 847 N N . GLY A 1 112 ? -10.545 -15.500 12.008 1.00 73.06 112 GLY A N 1
ATOM 848 C CA . GLY A 1 112 ? -10.854 -14.353 12.872 1.00 73.06 112 GLY A CA 1
ATOM 849 C C . GLY A 1 112 ? -10.652 -14.610 14.371 1.00 73.06 112 GLY A C 1
ATOM 850 O O . GLY A 1 112 ? -11.119 -13.816 15.191 1.00 73.06 112 GLY A O 1
ATOM 851 N N . ASP A 1 113 ? -9.986 -15.709 14.731 1.00 80.81 113 ASP A N 1
ATOM 852 C CA . ASP A 1 113 ? -9.603 -16.014 16.107 1.00 80.81 113 ASP A CA 1
ATOM 853 C C . ASP A 1 113 ? -8.360 -15.181 16.491 1.00 80.81 113 ASP A C 1
ATOM 855 O O . ASP A 1 113 ? -7.335 -15.275 15.813 1.00 80.81 113 ASP A O 1
ATOM 859 N N . PRO A 1 114 ? -8.419 -14.341 17.545 1.00 79.50 114 PRO A N 1
ATOM 860 C CA . PRO A 1 114 ? -7.279 -13.536 17.985 1.00 79.50 114 PRO A CA 1
ATOM 861 C C . PRO A 1 114 ? -6.071 -14.358 18.453 1.00 79.50 114 PRO A C 1
ATOM 863 O O . PRO A 1 114 ? -4.971 -13.807 18.491 1.00 79.50 114 PRO A O 1
ATOM 866 N N . ASP A 1 115 ? -6.265 -15.632 18.802 1.00 85.31 115 ASP A N 1
ATOM 867 C CA . ASP A 1 115 ? -5.196 -16.542 19.221 1.00 85.31 115 ASP A CA 1
ATOM 868 C C . ASP A 1 115 ? -4.692 -17.439 18.071 1.00 85.31 115 ASP A C 1
ATOM 870 O O . ASP A 1 115 ? -3.776 -18.241 18.275 1.00 85.31 115 ASP A O 1
ATOM 874 N N . ALA A 1 116 ? -5.267 -17.318 16.869 1.00 86.44 116 ALA A N 1
ATOM 875 C CA . ALA A 1 116 ? -4.829 -18.070 15.699 1.00 86.44 116 ALA A CA 1
ATOM 876 C C . ALA A 1 116 ? -3.564 -17.488 15.057 1.00 86.44 116 ALA A C 1
ATOM 878 O O . ALA A 1 116 ? -3.193 -16.326 15.242 1.00 86.44 116 ALA A O 1
ATOM 879 N N . ASP A 1 117 ? -2.913 -18.322 14.249 1.00 88.38 117 ASP A N 1
ATOM 880 C CA . ASP A 1 117 ? -1.767 -17.908 13.455 1.00 88.38 117 ASP A CA 1
ATOM 881 C C . ASP A 1 117 ? -2.195 -16.954 12.324 1.00 88.38 117 ASP A C 1
ATOM 883 O O . ASP A 1 117 ? -3.267 -17.074 11.723 1.00 88.38 117 ASP A O 1
ATOM 887 N N . GLU A 1 118 ? -1.317 -16.002 12.003 1.00 89.88 118 GLU A N 1
ATOM 888 C CA . GLU A 1 118 ? -1.474 -15.169 10.812 1.00 89.88 118 GLU A CA 1
ATOM 889 C C . GLU A 1 118 ? -1.119 -15.961 9.555 1.00 89.88 118 GLU A C 1
ATOM 891 O O . GLU A 1 118 ? -0.001 -16.467 9.407 1.00 89.88 118 GLU A O 1
ATOM 896 N N . VAL A 1 119 ? -2.048 -15.988 8.604 1.00 93.44 119 VAL A N 1
ATOM 897 C CA . V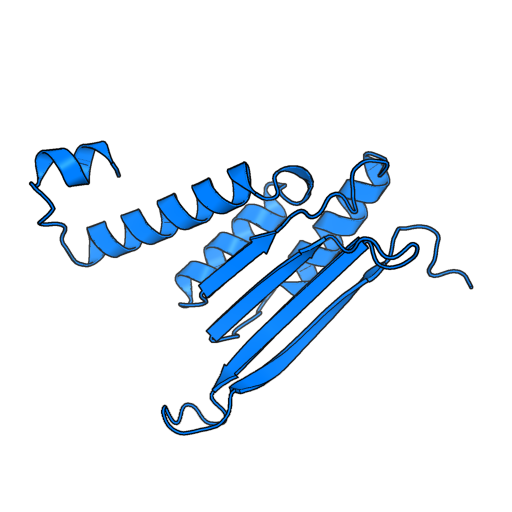AL A 1 119 ? -1.870 -16.612 7.293 1.00 93.44 119 VAL A CA 1
ATOM 898 C C . VAL A 1 119 ? -1.692 -15.552 6.212 1.00 93.44 119 VAL A C 1
ATOM 900 O O . VAL A 1 119 ? -2.172 -14.424 6.333 1.00 93.44 119 VAL A O 1
ATOM 903 N N . VAL A 1 120 ? -0.981 -15.908 5.141 1.00 95.88 120 VAL A N 1
ATOM 904 C CA . VAL A 1 120 ? -0.880 -15.071 3.938 1.00 95.88 120 VAL A CA 1
ATOM 905 C C . VAL A 1 120 ? -2.090 -15.358 3.058 1.00 95.88 120 VAL A C 1
ATOM 907 O O . VAL A 1 120 ? -2.203 -16.450 2.506 1.00 95.88 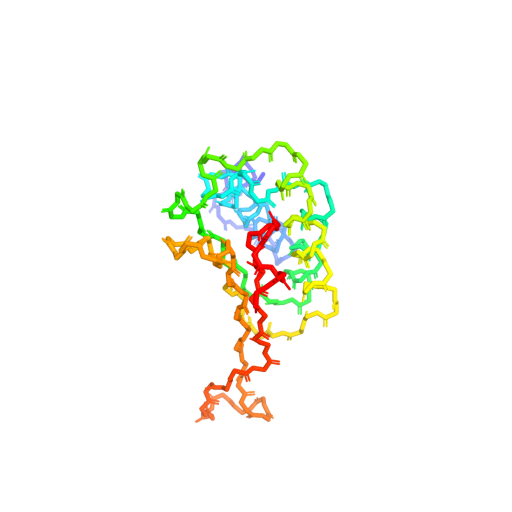120 VAL A O 1
ATOM 910 N N . ASP A 1 121 ? -2.986 -14.384 2.934 1.00 93.69 121 ASP A N 1
ATOM 911 C CA . ASP A 1 121 ? -4.228 -14.491 2.156 1.00 93.69 121 ASP A CA 1
ATOM 912 C C . ASP A 1 121 ? -4.197 -13.687 0.844 1.00 93.69 121 ASP A C 1
ATOM 914 O O . ASP A 1 121 ? -5.062 -13.854 -0.015 1.00 93.69 121 ASP A O 1
ATOM 918 N N . LEU A 1 122 ? -3.164 -12.862 0.661 1.00 95.44 122 LEU A N 1
ATOM 919 C CA . LEU A 1 122 ? -2.860 -12.152 -0.573 1.00 95.44 122 LEU A CA 1
ATOM 920 C C . LEU A 1 122 ? -1.355 -12.230 -0.827 1.00 95.44 122 LEU A C 1
ATOM 922 O O . LEU A 1 122 ? -0.549 -11.806 0.000 1.00 95.44 122 LEU A O 1
ATOM 926 N N . TRP A 1 123 ? -0.984 -12.744 -1.993 1.00 96.81 123 TRP A N 1
ATOM 927 C CA . TRP A 1 123 ? 0.375 -12.709 -2.516 1.00 96.81 123 TRP A CA 1
ATOM 928 C C . TRP A 1 123 ? 0.306 -12.292 -3.978 1.00 96.81 123 TRP A C 1
ATOM 930 O O . TRP A 1 123 ? -0.300 -12.992 -4.789 1.00 96.81 123 TRP A O 1
ATOM 940 N N . HIS A 1 124 ? 0.907 -11.155 -4.307 1.00 97.25 124 HIS A N 1
ATOM 941 C CA . HIS A 1 124 ? 0.997 -10.669 -5.678 1.00 97.25 124 HIS A CA 1
ATOM 942 C C . HIS A 1 124 ? 2.363 -10.037 -5.914 1.00 97.25 124 HIS A C 1
ATOM 944 O O . HIS A 1 124 ? 2.813 -9.198 -5.131 1.00 97.25 124 HIS A O 1
ATOM 950 N N . GLU A 1 125 ? 3.015 -10.437 -6.995 1.00 96.75 125 GLU A N 1
ATOM 951 C CA . GLU A 1 125 ? 4.281 -9.867 -7.443 1.00 96.75 125 GLU A CA 1
ATOM 952 C C . GLU A 1 125 ? 4.035 -9.131 -8.754 1.00 96.75 125 GLU A C 1
ATOM 954 O O . GLU A 1 125 ? 3.356 -9.639 -9.643 1.00 96.75 125 GLU A O 1
ATOM 959 N N . ILE A 1 126 ? 4.575 -7.922 -8.854 1.00 95.81 126 ILE A N 1
ATOM 960 C CA . ILE A 1 126 ? 4.465 -7.072 -10.035 1.00 95.81 126 ILE A CA 1
ATOM 961 C C . ILE A 1 126 ? 5.838 -7.039 -10.686 1.00 95.81 126 ILE A C 1
ATOM 963 O O . ILE A 1 126 ? 6.788 -6.519 -10.092 1.00 95.81 126 ILE A O 1
ATOM 967 N N . SER A 1 127 ? 5.942 -7.591 -11.891 1.00 94.31 127 SER A N 1
ATOM 968 C CA . SER A 1 127 ? 7.185 -7.617 -12.659 1.00 94.31 127 SER A CA 1
ATOM 969 C C . SER A 1 127 ? 7.571 -6.230 -13.182 1.00 94.31 127 SER A C 1
ATOM 971 O O . SER A 1 127 ? 6.720 -5.362 -13.401 1.00 94.31 127 SER A O 1
ATOM 973 N N . HIS A 1 128 ? 8.858 -6.027 -13.464 1.00 89.19 128 HIS A N 1
ATOM 974 C CA . HIS A 1 128 ? 9.269 -4.927 -14.332 1.00 89.19 128 HIS A CA 1
ATOM 975 C C . HIS A 1 128 ? 8.726 -5.164 -15.756 1.00 89.19 128 HIS A C 1
ATOM 977 O O . HIS A 1 128 ? 8.922 -6.243 -16.323 1.00 89.19 128 HIS A O 1
ATOM 983 N N . PRO A 1 129 ? 8.042 -4.183 -16.373 1.00 84.44 129 PRO A N 1
ATOM 984 C CA . PRO A 1 129 ? 7.508 -4.358 -17.717 1.00 84.44 129 PRO A CA 1
ATOM 985 C C . PRO A 1 129 ? 8.648 -4.577 -18.720 1.00 84.44 129 PRO A C 1
ATOM 987 O O . PRO A 1 129 ? 9.523 -3.729 -18.882 1.00 84.44 129 PRO A O 1
ATOM 990 N N . GLY A 1 130 ? 8.624 -5.736 -19.383 1.00 71.06 130 GLY A N 1
ATOM 991 C CA . GLY A 1 130 ? 9.692 -6.219 -20.265 1.00 71.06 130 GLY A CA 1
ATOM 992 C C . GLY A 1 130 ? 10.250 -7.592 -19.876 1.00 71.06 130 GLY A C 1
ATOM 993 O O . GLY A 1 130 ? 10.773 -8.275 -20.754 1.00 71.06 130 GLY A O 1
ATOM 994 N N . ASP A 1 131 ? 10.069 -8.023 -18.621 1.00 60.03 131 ASP A N 1
ATOM 995 C CA . ASP A 1 131 ? 10.586 -9.307 -18.117 1.00 60.03 131 ASP A CA 1
ATOM 996 C C . ASP A 1 131 ? 9.595 -10.482 -18.191 1.00 60.03 131 ASP A C 1
ATOM 998 O O . ASP A 1 131 ? 10.020 -11.634 -18.164 1.00 60.03 131 ASP A O 1
ATOM 1002 N N . ASP A 1 132 ? 8.299 -10.234 -18.419 1.00 53.00 132 ASP A N 1
ATOM 1003 C CA . ASP A 1 132 ? 7.282 -11.293 -18.603 1.00 53.00 132 ASP A CA 1
ATOM 1004 C C . ASP A 1 132 ? 7.457 -12.111 -19.909 1.00 53.00 132 ASP A C 1
ATOM 1006 O O . ASP A 1 132 ? 6.672 -13.012 -20.207 1.00 53.00 132 ASP A O 1
ATOM 1010 N N . ALA A 1 133 ? 8.469 -11.796 -20.726 1.00 41.97 133 ALA A N 1
ATOM 1011 C CA . ALA A 1 133 ? 8.711 -12.400 -22.037 1.00 41.97 133 ALA A CA 1
ATOM 1012 C C . ALA A 1 133 ? 9.796 -13.499 -22.051 1.00 41.97 133 ALA A C 1
ATOM 1014 O O . ALA A 1 133 ? 10.285 -13.833 -23.137 1.00 41.97 133 ALA A O 1
ATOM 1015 N N . ARG A 1 134 ? 10.198 -14.053 -20.898 1.00 37.88 134 ARG A N 1
ATOM 1016 C CA . ARG A 1 134 ? 11.296 -15.032 -20.818 1.00 37.88 134 ARG A CA 1
ATOM 1017 C C . ARG A 1 134 ? 10.915 -16.392 -20.248 1.00 37.88 134 ARG A C 1
ATOM 1019 O O . ARG A 1 134 ? 10.210 -16.440 -19.222 1.00 37.88 134 ARG A O 1
#

Solvent-accessible surface area (backbone atoms only — not comparable to full-atom values): 7440 Å² total; per-residue (Å²): 93,72,67,56,40,64,75,45,77,65,67,63,53,73,68,54,46,52,55,36,52,53,53,50,50,55,52,48,32,58,74,36,28,49,86,62,57,50,73,62,30,48,50,33,57,50,53,32,40,76,76,64,25,48,73,46,55,42,51,71,63,37,59,76,86,56,50,72,71,46,45,52,53,47,33,55,48,50,30,54,68,42,58,85,52,77,38,52,29,36,41,37,34,35,25,82,51,92,51,36,32,32,40,39,40,21,32,31,46,49,93,73,40,92,88,45,63,77,40,78,82,38,81,48,77,39,57,37,85,82,55,91,81,118

Nearest PDB structures (foldseek):
  6e52-assembly1_A  TM=5.559E-01  e=8.173E-02  Saccharomyces cerevisiae S288C
  6e95-assembly1_A  TM=5.543E-01  e=1.045E-01  Saccharomyces cerevisiae S288C
  5l20-assembly1_A  TM=4.389E-01  e=4.553E-01  Bacteroides thetaiotaomicron VPI-5482
  6nag-assembly1_A  TM=4.172E-01  e=6.187E-01  Bacteroides thetaiotaomicron VPI-5482
  6nag-assembly1_B  TM=4.182E-01  e=1.215E+00  Bacteroides thetaiotaomicron VPI-5482

Sequence (134 aa):
VLIRTIETDGLLSETEREQARLAEGTLRDELRGPRLLDESVRARLHEARRRGSIVTVLDEGGLDDASGDALDAIRADLARALEGAASDRIYIRTSPHESIAVTVVGRSLEGGDPDADEVVDLWHEISHPGDDAR

Foldseek 3Di:
DVVVCVVCVNPDDPVRVLVVVLVVLLVQCCVFPVLLDDPLLNVLSSVQVVLQEAEDEHEPPLCVPPDPVQSVQQNVVNSVLSVVDHANYWYWYQDVDPWFGIWIWGWHFVPNDPPGDIDTPGTDTDTRPPNVPD